Protein AF-A0A6I4Z4L3-F1 (afdb_monomer)

Sequence (126 aa):
MEWFKKFAPALTTLVDYVLGGTLQKYGEVAQTAVRSAVTKTDNGLDELVAIYRKYDASHPLVQMAVTEAQNLLRIAGLKVPEAEDLASHIRAAIHDVASVFVTLDGPSVVDSTSTAQAPQTPHPQV

Mean predicted aligned error: 14.63 Å

Secondary structure (DSSP, 8-state):
--SGGGTHHHHHHHHHHHHHHHHHHHHHHHHHHHHHHHHHSTTHHHHHHHHHHS--TTSHHHHHHHHHHHHHHHHTT-----HHHHHHHHHHHHHHHHHTT-------------------------

Radius of gyration: 25.89 Å; Cα contacts (8 Å, |Δi|>4): 86; chains: 1; bounding box: 49×48×93 Å

pLDDT: mean 73.94, std 18.44, range [39.53, 93.44]

Structure (mmCIF, N/CA/C/O backbone):
data_AF-A0A6I4Z4L3-F1
#
_entry.id   AF-A0A6I4Z4L3-F1
#
loop_
_atom_site.group_PDB
_atom_site.id
_atom_site.type_symbol
_atom_site.label_atom_id
_atom_site.label_alt_id
_atom_site.label_comp_id
_atom_site.label_asym_id
_atom_site.label_entity_id
_atom_site.label_seq_id
_atom_site.pdbx_PDB_ins_code
_atom_site.Cartn_x
_atom_site.Cartn_y
_atom_site.Cartn_z
_atom_site.occupancy
_atom_site.B_iso_or_equiv
_atom_site.auth_seq_id
_atom_site.auth_comp_id
_atom_site.auth_asym_id
_atom_site.auth_atom_id
_atom_site.pdbx_PDB_model_num
ATOM 1 N N . MET A 1 1 ? 36.043 -22.633 -25.969 1.00 48.81 1 MET A N 1
ATOM 2 C CA . MET A 1 1 ? 35.018 -21.623 -25.615 1.00 48.81 1 MET A CA 1
ATOM 3 C C . MET A 1 1 ? 34.746 -21.685 -24.108 1.00 48.81 1 MET A C 1
ATOM 5 O O . MET A 1 1 ? 33.676 -22.089 -23.690 1.00 48.81 1 MET A O 1
ATOM 9 N N . GLU A 1 2 ? 35.729 -21.336 -23.272 1.00 55.34 2 GLU A N 1
ATOM 10 C CA . GLU A 1 2 ? 35.665 -21.524 -21.801 1.00 55.34 2 GLU A CA 1
ATOM 11 C C . GLU A 1 2 ? 35.538 -20.190 -21.030 1.00 55.34 2 GLU A C 1
ATOM 13 O O . GLU A 1 2 ? 35.571 -20.155 -19.805 1.00 55.34 2 GLU A O 1
ATOM 18 N N . TRP A 1 3 ? 35.362 -19.069 -21.739 1.00 51.72 3 TRP A N 1
ATOM 19 C CA . TRP A 1 3 ? 35.315 -17.726 -21.146 1.00 51.72 3 TRP A CA 1
ATOM 20 C C . TRP A 1 3 ? 33.939 -17.349 -20.552 1.00 51.72 3 TRP A C 1
ATOM 22 O O . TRP A 1 3 ? 33.872 -16.550 -19.623 1.00 51.72 3 TRP A O 1
ATOM 32 N N . PHE A 1 4 ? 32.846 -17.984 -20.994 1.00 55.25 4 PHE A N 1
ATOM 33 C CA . PHE A 1 4 ? 31.483 -17.695 -20.511 1.00 55.25 4 PHE A CA 1
ATOM 34 C C . PHE A 1 4 ? 31.159 -18.272 -19.119 1.00 55.25 4 PHE A C 1
ATOM 36 O O . PHE A 1 4 ? 30.316 -17.723 -18.412 1.00 55.25 4 PHE A O 1
ATOM 43 N N . LYS A 1 5 ? 31.848 -19.330 -18.664 1.00 52.16 5 LYS A N 1
ATOM 44 C CA . LYS A 1 5 ? 31.581 -19.955 -17.348 1.00 52.16 5 LYS A CA 1
ATOM 45 C C . LYS A 1 5 ? 31.989 -19.084 -16.152 1.00 52.16 5 LYS A C 1
ATOM 47 O O . LYS A 1 5 ? 31.505 -19.311 -15.050 1.00 52.16 5 LYS A O 1
ATOM 52 N N . LYS A 1 6 ? 32.848 -18.077 -16.352 1.00 53.97 6 LYS A N 1
ATOM 53 C CA . LYS A 1 6 ? 33.301 -17.171 -15.279 1.00 53.97 6 LYS A CA 1
ATOM 54 C C . LYS A 1 6 ? 32.347 -16.003 -14.999 1.00 53.97 6 LYS A C 1
ATOM 56 O O . LYS A 1 6 ? 32.445 -15.410 -13.932 1.00 53.97 6 LYS A O 1
ATOM 61 N N . PHE A 1 7 ? 31.417 -15.695 -15.905 1.00 55.84 7 PHE A N 1
ATOM 62 C CA . PHE A 1 7 ? 30.477 -14.572 -15.750 1.00 55.84 7 PHE A CA 1
ATOM 63 C C . PHE A 1 7 ? 29.092 -14.975 -15.220 1.00 55.84 7 PHE A C 1
ATOM 65 O O . PHE A 1 7 ? 28.341 -14.115 -14.767 1.00 55.84 7 PHE A O 1
ATOM 72 N N . ALA A 1 8 ? 28.766 -16.270 -15.212 1.00 53.25 8 ALA A N 1
ATOM 73 C CA . ALA A 1 8 ? 27.493 -16.778 -14.697 1.00 53.25 8 ALA A CA 1
ATOM 74 C C . ALA A 1 8 ? 27.222 -16.478 -13.199 1.00 53.25 8 ALA A C 1
ATOM 76 O O . ALA A 1 8 ? 26.097 -16.079 -12.881 1.00 53.25 8 ALA A O 1
ATOM 77 N N . PRO A 1 9 ? 28.190 -16.602 -12.260 1.00 53.06 9 PRO A N 1
ATOM 78 C CA . PRO A 1 9 ? 27.887 -16.367 -10.847 1.00 53.06 9 PRO A CA 1
ATOM 79 C C . PRO A 1 9 ? 27.717 -14.876 -10.516 1.00 53.06 9 PRO A C 1
ATOM 81 O O . PRO A 1 9 ? 26.876 -14.534 -9.696 1.00 53.06 9 PRO A O 1
ATOM 84 N N . ALA A 1 10 ? 28.440 -13.978 -11.197 1.00 52.78 10 ALA A N 1
ATOM 85 C CA . ALA A 1 10 ? 28.369 -12.537 -10.938 1.00 52.78 10 ALA A CA 1
ATOM 86 C C . ALA A 1 10 ? 27.053 -11.898 -11.421 1.00 52.78 10 ALA A C 1
ATOM 88 O O . ALA A 1 10 ? 26.524 -11.004 -10.767 1.00 52.78 10 ALA A O 1
ATOM 89 N N . LEU A 1 11 ? 26.492 -12.382 -12.536 1.00 55.81 11 LEU A N 1
ATOM 90 C CA . LEU A 1 11 ? 25.175 -11.952 -13.021 1.00 55.81 11 LEU A CA 1
ATOM 91 C C . LEU A 1 11 ? 24.042 -12.419 -12.097 1.00 55.81 11 LEU A C 1
ATOM 93 O O . LEU A 1 11 ? 23.106 -11.663 -11.863 1.00 55.81 11 LEU A O 1
ATOM 97 N N . THR A 1 12 ? 24.152 -13.621 -11.523 1.00 53.34 12 THR A N 1
ATOM 98 C CA . THR A 1 12 ? 23.128 -14.169 -10.616 1.00 53.34 12 THR A CA 1
ATOM 99 C C . THR A 1 12 ? 23.055 -13.374 -9.308 1.00 53.34 12 THR A C 1
ATOM 101 O O . THR A 1 12 ? 21.966 -13.004 -8.883 1.00 53.34 12 THR A O 1
ATOM 104 N N . THR A 1 13 ? 24.196 -13.016 -8.708 1.00 54.91 13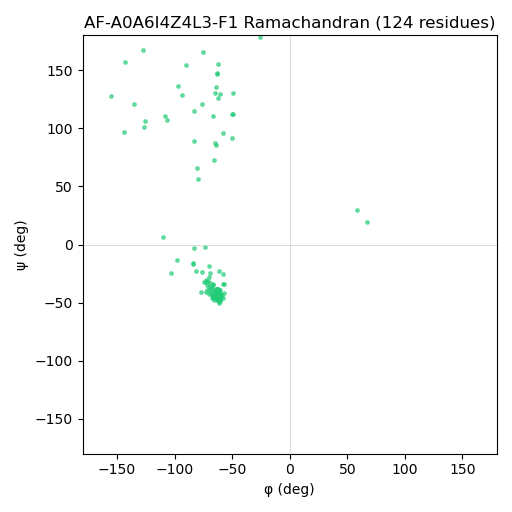 THR A N 1
ATOM 105 C CA . THR A 1 13 ? 24.226 -12.195 -7.481 1.00 54.91 13 THR A CA 1
ATOM 106 C C . THR A 1 13 ? 23.719 -10.769 -7.713 1.00 54.91 13 THR A C 1
ATOM 108 O O . THR A 1 13 ? 23.067 -10.196 -6.843 1.00 54.91 13 THR A O 1
ATOM 111 N N . LEU A 1 14 ? 23.981 -10.188 -8.889 1.00 53.34 14 LEU A N 1
ATOM 112 C CA . LEU A 1 14 ? 23.492 -8.849 -9.223 1.00 53.34 14 LEU A CA 1
ATOM 113 C C . LEU A 1 14 ? 21.975 -8.842 -9.471 1.00 53.34 14 LEU A C 1
ATOM 115 O O . LEU A 1 14 ? 21.289 -7.917 -9.048 1.00 53.34 14 LEU A O 1
ATOM 119 N N . VAL A 1 15 ? 21.452 -9.881 -10.127 1.00 52.31 15 VAL A N 1
ATOM 120 C CA . VAL A 1 15 ? 20.011 -10.062 -10.348 1.00 52.31 15 VAL A CA 1
ATOM 121 C C . VAL A 1 15 ? 19.279 -10.246 -9.019 1.00 52.31 15 VAL A C 1
ATOM 123 O O . VAL A 1 15 ? 18.257 -9.602 -8.820 1.00 52.31 15 VAL A O 1
ATOM 126 N N . ASP A 1 16 ? 19.822 -11.022 -8.081 1.00 49.84 16 ASP A N 1
ATOM 127 C CA . ASP A 1 16 ? 19.214 -11.234 -6.759 1.00 49.84 16 ASP A CA 1
ATOM 128 C C . ASP A 1 16 ? 19.228 -9.959 -5.891 1.00 49.84 16 ASP A C 1
ATOM 130 O O . ASP A 1 16 ? 18.225 -9.603 -5.279 1.00 49.84 16 ASP A O 1
ATOM 134 N N . TYR A 1 17 ? 20.321 -9.186 -5.926 1.00 51.41 17 TYR A N 1
ATOM 135 C CA . TYR A 1 17 ? 20.433 -7.915 -5.197 1.00 51.41 17 TYR A CA 1
ATOM 136 C C . TYR A 1 17 ? 19.515 -6.819 -5.765 1.00 51.41 17 TYR A C 1
ATOM 138 O O . TYR A 1 17 ? 18.869 -6.082 -5.017 1.00 51.41 17 TYR A O 1
ATOM 146 N N . VAL A 1 18 ? 19.421 -6.717 -7.095 1.00 53.84 18 VAL A N 1
ATOM 147 C CA . VAL A 1 18 ? 18.541 -5.744 -7.759 1.00 53.84 18 VAL A CA 1
ATOM 148 C C . VAL A 1 18 ? 17.076 -6.156 -7.619 1.00 53.84 18 VAL A C 1
ATOM 150 O O . VAL A 1 18 ? 16.245 -5.299 -7.325 1.00 53.84 18 VAL A O 1
ATOM 153 N N . LEU A 1 19 ? 16.736 -7.441 -7.756 1.00 52.44 19 LEU A N 1
ATOM 154 C CA . LEU A 1 19 ? 15.369 -7.921 -7.532 1.00 52.44 19 LEU A CA 1
ATOM 155 C C . LEU A 1 19 ? 14.965 -7.763 -6.064 1.00 52.44 19 LEU A C 1
ATOM 157 O O . LEU A 1 19 ? 13.923 -7.171 -5.799 1.00 52.44 19 LEU A O 1
ATOM 161 N N . GLY A 1 20 ? 15.802 -8.183 -5.113 1.00 54.81 20 GLY A N 1
ATOM 162 C CA . GLY A 1 20 ? 15.536 -8.042 -3.680 1.00 54.81 20 GLY A CA 1
ATOM 163 C C . GLY A 1 20 ? 15.326 -6.586 -3.256 1.00 54.81 20 GLY A C 1
ATOM 164 O O . GLY A 1 20 ? 14.339 -6.273 -2.589 1.00 54.81 20 GLY A O 1
ATOM 165 N N . GLY A 1 21 ? 16.185 -5.670 -3.716 1.00 60.62 21 GLY A N 1
ATOM 166 C CA . GLY A 1 21 ? 16.037 -4.239 -3.438 1.00 60.62 21 GLY A CA 1
ATOM 167 C C . GLY A 1 21 ? 14.808 -3.612 -4.102 1.00 60.62 21 GLY A C 1
ATOM 168 O O . GLY A 1 21 ? 14.174 -2.729 -3.529 1.00 60.62 21 GLY A O 1
ATOM 169 N N . THR A 1 22 ? 14.427 -4.078 -5.292 1.00 61.91 22 THR A N 1
ATOM 170 C CA . THR A 1 22 ? 13.263 -3.536 -6.006 1.00 61.91 22 THR A CA 1
ATOM 171 C C . THR A 1 22 ? 11.949 -4.050 -5.406 1.00 61.91 22 THR A C 1
ATOM 173 O O . THR A 1 22 ? 11.030 -3.257 -5.216 1.00 61.91 22 THR A O 1
ATOM 176 N N . LEU A 1 23 ? 11.864 -5.334 -5.030 1.00 64.94 23 LEU A N 1
ATOM 177 C CA . LEU A 1 23 ? 10.695 -5.893 -4.338 1.00 64.94 23 LEU A CA 1
ATOM 178 C C . LEU A 1 23 ? 10.436 -5.195 -2.997 1.00 64.94 23 LEU A C 1
ATOM 180 O O . LEU A 1 23 ? 9.291 -4.850 -2.705 1.00 64.94 23 LEU A O 1
ATOM 184 N N . GLN A 1 24 ? 11.484 -4.926 -2.209 1.00 73.81 24 GLN A N 1
ATOM 185 C CA . GLN A 1 24 ? 11.326 -4.173 -0.962 1.00 73.81 24 GLN A CA 1
ATOM 186 C C . GLN A 1 24 ? 10.795 -2.758 -1.207 1.00 73.81 24 GLN A C 1
ATOM 188 O O . GLN A 1 24 ? 9.879 -2.325 -0.510 1.00 73.81 24 GLN A O 1
ATOM 193 N N . LYS A 1 25 ? 11.268 -2.075 -2.257 1.00 79.75 25 LYS A N 1
ATOM 194 C CA . LYS A 1 25 ? 10.747 -0.752 -2.622 1.00 79.75 25 LYS A CA 1
ATOM 195 C C . LYS A 1 25 ? 9.279 -0.771 -3.035 1.00 79.75 25 LYS A C 1
ATOM 197 O O . LYS A 1 25 ? 8.554 0.146 -2.667 1.00 79.75 25 LYS A O 1
ATOM 202 N N . TYR A 1 26 ? 8.811 -1.795 -3.752 1.00 79.56 26 TYR A N 1
ATOM 203 C CA . TYR A 1 26 ? 7.378 -1.925 -4.051 1.00 79.56 26 TYR A CA 1
ATOM 204 C C . TYR A 1 26 ? 6.544 -2.097 -2.776 1.00 79.56 26 TYR A C 1
ATOM 206 O O . TYR A 1 26 ? 5.484 -1.483 -2.661 1.00 79.56 26 TYR A O 1
ATOM 214 N N . GLY A 1 27 ? 7.037 -2.874 -1.807 1.00 82.62 27 GLY A N 1
ATOM 215 C CA . GLY A 1 27 ? 6.407 -3.022 -0.494 1.00 82.62 27 GLY A CA 1
ATOM 216 C C . GLY A 1 27 ? 6.329 -1.701 0.278 1.00 82.62 27 GLY A C 1
ATOM 217 O O . GLY A 1 27 ? 5.248 -1.308 0.715 1.00 82.62 27 GLY A O 1
ATOM 218 N N . GLU A 1 28 ? 7.442 -0.971 0.386 1.00 87.00 28 GLU A N 1
ATOM 219 C CA . GLU A 1 28 ? 7.490 0.337 1.058 1.00 87.00 28 GLU A CA 1
ATOM 220 C C . GLU A 1 28 ? 6.583 1.371 0.384 1.00 87.00 28 GLU A C 1
ATOM 222 O O . GLU A 1 28 ? 5.871 2.123 1.057 1.00 87.00 28 GLU A O 1
ATOM 227 N N . VAL A 1 29 ? 6.570 1.396 -0.952 1.00 88.31 29 VAL A N 1
ATOM 228 C CA . VAL A 1 29 ? 5.692 2.280 -1.722 1.00 88.31 29 VAL A CA 1
ATOM 229 C C . VAL A 1 29 ? 4.228 1.929 -1.482 1.00 88.31 29 VAL A C 1
ATOM 231 O O . VAL A 1 29 ? 3.431 2.831 -1.232 1.00 88.31 29 VAL A O 1
ATOM 234 N N . ALA A 1 30 ? 3.868 0.645 -1.488 1.00 88.12 30 ALA A N 1
ATOM 235 C CA . ALA A 1 30 ? 2.506 0.203 -1.209 1.00 88.12 30 ALA A CA 1
ATOM 236 C C . ALA A 1 30 ? 2.059 0.588 0.212 1.00 88.12 30 ALA A C 1
ATOM 238 O O . ALA A 1 30 ? 0.971 1.133 0.385 1.00 88.12 30 ALA A O 1
ATOM 239 N N . GLN A 1 31 ? 2.904 0.386 1.227 1.00 90.25 31 GLN A N 1
ATOM 240 C CA . GLN A 1 31 ? 2.604 0.802 2.603 1.00 90.25 31 GLN A CA 1
ATOM 241 C C . GLN A 1 31 ? 2.454 2.315 2.739 1.00 90.25 31 GLN A C 1
ATOM 243 O O . GLN A 1 31 ? 1.517 2.793 3.382 1.00 90.25 31 GLN A O 1
ATOM 248 N N . THR A 1 32 ? 3.349 3.074 2.109 1.00 92.44 32 THR A N 1
ATOM 249 C CA . THR A 1 32 ? 3.287 4.539 2.095 1.00 92.44 32 THR A CA 1
ATOM 250 C C . THR A 1 32 ? 2.003 5.018 1.426 1.00 92.44 32 THR A C 1
ATOM 252 O O . THR A 1 32 ? 1.321 5.896 1.954 1.00 92.44 32 THR A O 1
ATOM 255 N N . ALA A 1 33 ? 1.630 4.403 0.307 1.00 92.31 33 ALA A N 1
ATOM 256 C CA . ALA A 1 33 ? 0.411 4.719 -0.418 1.00 92.31 33 ALA A CA 1
ATOM 257 C C . ALA A 1 33 ? -0.852 4.401 0.392 1.00 92.31 33 ALA A C 1
ATOM 259 O O . ALA A 1 33 ? -1.755 5.229 0.442 1.00 92.31 33 ALA A O 1
ATOM 260 N N . VAL A 1 34 ? -0.903 3.257 1.084 1.00 92.62 34 VAL A N 1
ATOM 261 C CA . VAL A 1 34 ? -2.021 2.906 1.976 1.00 92.62 34 VAL A CA 1
ATOM 262 C C . VAL A 1 34 ? -2.139 3.908 3.122 1.00 92.62 34 VAL A C 1
ATOM 264 O O . VAL A 1 34 ? -3.224 4.430 3.358 1.00 92.62 34 VAL A O 1
ATOM 267 N N . ARG A 1 35 ? -1.036 4.254 3.801 1.00 91.94 35 ARG A N 1
ATOM 268 C CA . ARG A 1 35 ? -1.052 5.271 4.872 1.00 91.94 35 ARG A CA 1
ATOM 269 C C . ARG A 1 35 ? -1.491 6.642 4.353 1.00 91.94 35 ARG A C 1
ATOM 271 O O . ARG A 1 35 ? -2.261 7.334 5.019 1.00 91.94 35 ARG A O 1
ATOM 278 N N . SER A 1 36 ? -1.033 7.024 3.160 1.00 93.44 36 SER A N 1
ATOM 279 C CA . SER A 1 36 ? -1.451 8.265 2.502 1.00 93.44 36 SER A CA 1
ATOM 280 C C . SER A 1 36 ? -2.947 8.257 2.184 1.00 93.44 36 SER A C 1
ATOM 282 O O . SER A 1 36 ? -3.646 9.200 2.548 1.00 93.44 36 SER A O 1
ATOM 284 N N . ALA A 1 37 ? -3.456 7.173 1.593 1.00 91.88 37 ALA A N 1
ATOM 285 C CA . ALA A 1 37 ? -4.869 7.010 1.265 1.00 91.88 37 ALA A CA 1
ATOM 286 C C . ALA A 1 37 ? -5.758 7.057 2.515 1.00 91.88 37 ALA A C 1
ATOM 288 O O . ALA A 1 37 ? -6.763 7.761 2.522 1.00 91.88 37 ALA A O 1
ATOM 289 N N . VAL A 1 38 ? -5.352 6.389 3.598 1.00 91.62 38 VAL A N 1
ATOM 290 C CA . VAL A 1 38 ? -6.024 6.445 4.908 1.00 91.62 38 VAL A CA 1
ATOM 291 C C . VAL A 1 38 ? -6.072 7.874 5.447 1.00 91.62 38 VAL A C 1
ATOM 293 O O . VAL A 1 38 ? -7.108 8.313 5.922 1.00 91.62 38 VAL A O 1
ATOM 296 N N . THR A 1 39 ? -4.976 8.625 5.339 1.00 92.31 39 THR A N 1
ATOM 297 C CA . THR A 1 39 ? -4.910 10.011 5.837 1.00 92.31 39 THR A CA 1
ATOM 298 C C . THR A 1 39 ? -5.752 10.975 4.994 1.00 92.31 39 THR A C 1
ATOM 300 O O . THR A 1 39 ? -6.262 11.964 5.512 1.00 92.31 39 THR A O 1
ATOM 303 N N . LYS A 1 40 ? -5.885 10.709 3.689 1.00 90.75 40 LYS A N 1
ATOM 304 C CA . LYS A 1 40 ? -6.677 11.522 2.752 1.00 90.75 40 LYS A CA 1
ATOM 305 C C . LYS A 1 40 ? -8.167 11.176 2.738 1.00 90.75 40 LYS A C 1
ATOM 307 O O . LYS A 1 40 ? -8.947 11.950 2.193 1.00 90.75 40 LYS A O 1
ATOM 312 N N . THR A 1 41 ? -8.544 10.022 3.276 1.00 89.56 41 THR A N 1
ATOM 313 C CA . THR A 1 41 ? -9.931 9.552 3.308 1.00 89.56 41 THR A CA 1
ATOM 314 C C . THR A 1 41 ? -10.575 9.956 4.629 1.00 89.56 41 THR A C 1
ATOM 316 O O . THR A 1 41 ? -10.045 9.657 5.699 1.00 89.56 41 THR A O 1
ATOM 319 N N . ASP A 1 42 ? -11.740 10.600 4.567 1.00 87.88 42 ASP A N 1
ATOM 320 C CA . ASP A 1 42 ? -12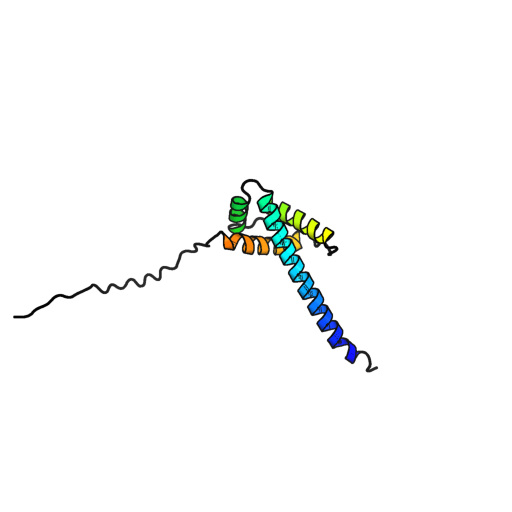.564 10.836 5.752 1.00 87.88 42 ASP A CA 1
ATOM 321 C C . ASP A 1 42 ? -12.965 9.493 6.381 1.00 87.88 42 ASP A C 1
ATOM 323 O O . ASP A 1 42 ? -13.432 8.593 5.687 1.00 87.88 42 ASP A O 1
ATOM 327 N N . ASN A 1 43 ? -12.755 9.340 7.692 1.00 88.88 43 ASN A N 1
ATOM 328 C CA . ASN A 1 43 ? -12.863 8.055 8.405 1.00 88.88 43 ASN A CA 1
ATOM 329 C C . ASN A 1 43 ? -11.926 6.956 7.864 1.00 88.88 43 ASN A C 1
ATOM 331 O O . ASN A 1 43 ? -12.219 5.767 7.964 1.00 88.88 43 ASN A O 1
ATOM 335 N N . GLY A 1 44 ? -10.765 7.324 7.312 1.00 87.06 44 GLY A N 1
ATOM 336 C CA . GLY A 1 44 ? -9.874 6.373 6.646 1.00 87.06 44 GLY A CA 1
ATOM 337 C C . GLY A 1 44 ? -9.389 5.203 7.509 1.00 87.06 44 GLY A C 1
ATOM 338 O O . GLY A 1 44 ? -9.082 4.148 6.961 1.00 87.06 44 GLY A O 1
ATOM 339 N N . LEU A 1 45 ? -9.333 5.343 8.841 1.00 88.75 45 LEU A N 1
ATOM 340 C CA . LEU A 1 45 ? -9.037 4.218 9.740 1.00 88.75 45 LEU A CA 1
ATOM 341 C C . LEU A 1 45 ? -10.191 3.211 9.797 1.00 88.75 45 LEU A C 1
ATOM 343 O O . LEU A 1 45 ? -9.938 2.011 9.726 1.00 88.75 45 LEU A O 1
ATOM 347 N N . ASP A 1 46 ? -11.439 3.672 9.876 1.00 89.44 46 ASP A N 1
ATOM 348 C CA . ASP A 1 46 ? -12.612 2.791 9.856 1.00 89.44 46 ASP A CA 1
ATOM 349 C C . ASP A 1 46 ? -12.727 2.071 8.509 1.00 89.44 46 ASP A C 1
ATOM 351 O O . ASP A 1 46 ? -12.928 0.857 8.464 1.00 89.44 46 ASP A O 1
ATOM 355 N N . GLU A 1 47 ? -12.497 2.796 7.412 1.00 90.62 47 GLU A N 1
ATOM 356 C CA . GLU A 1 47 ? -12.453 2.237 6.058 1.00 90.62 47 GLU A CA 1
ATOM 357 C C . GLU A 1 47 ? -11.327 1.201 5.911 1.00 90.62 47 GLU A C 1
ATOM 359 O O . GLU A 1 47 ? -11.524 0.121 5.351 1.00 90.62 47 GLU A O 1
ATOM 364 N N . LEU A 1 48 ? -10.145 1.474 6.475 1.00 90.50 48 LEU A N 1
ATOM 365 C CA . LEU A 1 48 ? -9.036 0.521 6.492 1.00 90.50 48 LEU A CA 1
ATOM 366 C C . LEU A 1 48 ? -9.411 -0.766 7.238 1.00 90.50 48 LEU A C 1
ATOM 368 O O . LEU A 1 48 ? -9.138 -1.861 6.744 1.00 90.50 48 LEU A O 1
ATOM 372 N N . VAL A 1 49 ? -10.053 -0.651 8.403 1.00 88.56 49 VAL A N 1
ATOM 373 C CA . VAL A 1 49 ? -10.520 -1.803 9.189 1.00 88.56 49 VAL A CA 1
ATOM 374 C C . VAL A 1 49 ? -11.612 -2.576 8.442 1.00 88.56 49 VAL A C 1
ATOM 376 O O . VAL A 1 49 ? -11.613 -3.811 8.461 1.00 88.56 49 VAL A O 1
ATOM 379 N N . ALA A 1 50 ? -12.521 -1.885 7.752 1.00 89.69 50 ALA A N 1
ATOM 380 C CA . ALA A 1 50 ? -13.565 -2.512 6.946 1.00 89.69 50 ALA A CA 1
ATOM 381 C C . ALA A 1 50 ? -12.966 -3.371 5.820 1.00 89.69 50 ALA A C 1
ATOM 383 O O . ALA A 1 50 ? -13.304 -4.551 5.686 1.00 89.69 50 ALA A O 1
ATOM 384 N N . ILE A 1 51 ? -12.007 -2.817 5.074 1.00 90.56 51 ILE A N 1
ATOM 385 C CA . ILE A 1 51 ? -11.319 -3.514 3.976 1.00 90.56 51 ILE A CA 1
ATOM 386 C C . ILE A 1 51 ? -10.411 -4.626 4.503 1.00 90.56 51 ILE A C 1
ATOM 388 O O . ILE A 1 51 ? -10.263 -5.661 3.856 1.00 90.56 51 ILE A O 1
ATOM 392 N N . TYR A 1 52 ? -9.814 -4.452 5.683 1.00 88.12 52 TYR A N 1
ATOM 393 C CA . TYR A 1 52 ? -9.028 -5.497 6.334 1.00 88.12 52 TYR A CA 1
ATOM 394 C C . TYR A 1 52 ? -9.869 -6.746 6.625 1.00 88.12 52 TYR A C 1
ATOM 396 O O . TYR A 1 52 ? -9.435 -7.865 6.357 1.00 88.12 52 TYR A O 1
ATOM 404 N N . A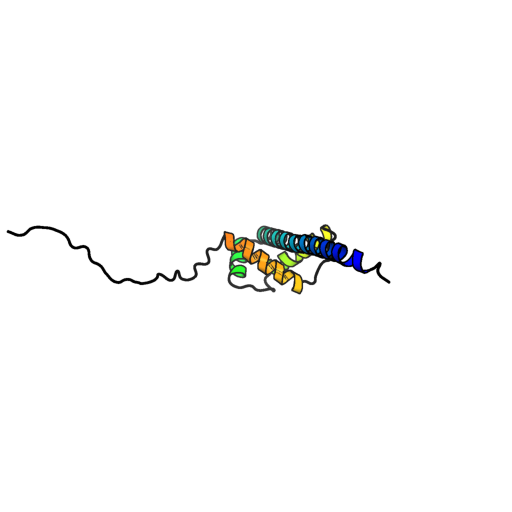RG A 1 53 ? -11.101 -6.563 7.118 1.00 87.25 53 ARG A N 1
ATOM 405 C CA . ARG A 1 53 ? -12.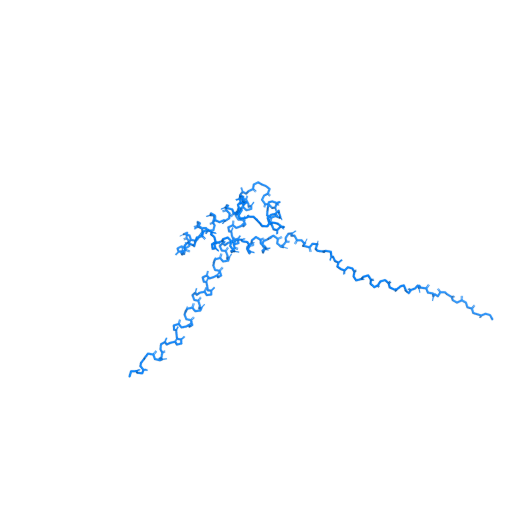036 -7.670 7.383 1.00 87.25 53 ARG A CA 1
ATOM 406 C C . ARG A 1 53 ? -12.563 -8.308 6.104 1.00 87.25 53 ARG A C 1
ATOM 408 O O . ARG A 1 53 ? -12.782 -9.517 6.064 1.00 87.25 53 ARG A O 1
ATOM 415 N N . LYS A 1 54 ? -12.801 -7.500 5.072 1.00 89.38 54 LYS A N 1
ATOM 416 C CA . LYS A 1 54 ? -13.299 -7.963 3.780 1.00 89.38 54 LYS A CA 1
ATOM 417 C C . LYS A 1 54 ? -12.667 -7.152 2.663 1.00 89.38 54 LYS A C 1
ATOM 419 O O . LYS A 1 54 ? -13.147 -6.079 2.307 1.00 89.38 54 LYS A O 1
ATOM 424 N N . TYR A 1 55 ? -11.608 -7.707 2.087 1.00 87.62 55 TYR A N 1
ATOM 425 C CA . TYR A 1 55 ? -10.910 -7.042 1.000 1.00 87.62 55 TYR A CA 1
ATOM 426 C C . TYR A 1 55 ? -11.806 -6.914 -0.236 1.00 87.62 55 TYR A C 1
ATOM 428 O O . TYR A 1 55 ? -12.352 -7.908 -0.719 1.00 87.62 55 TYR A O 1
ATOM 436 N N . ASP A 1 56 ? -11.868 -5.706 -0.787 1.00 88.69 56 ASP A N 1
ATOM 437 C CA . ASP A 1 56 ? -12.534 -5.396 -2.047 1.00 88.69 56 ASP A CA 1
ATOM 438 C C . ASP A 1 56 ? -11.624 -4.486 -2.887 1.00 88.69 56 ASP A C 1
ATOM 440 O O . ASP A 1 56 ? -11.236 -3.401 -2.455 1.00 88.69 56 ASP A O 1
ATOM 444 N N . ALA A 1 57 ? -11.256 -4.940 -4.088 1.00 87.56 57 ALA A N 1
ATOM 445 C CA . ALA A 1 57 ? -10.387 -4.186 -4.994 1.00 87.56 57 ALA A CA 1
ATOM 446 C C . ALA A 1 57 ? -11.072 -2.933 -5.567 1.00 87.56 57 ALA A C 1
ATOM 448 O O . ALA A 1 57 ? -10.401 -1.975 -5.951 1.00 87.56 57 ALA A O 1
ATOM 449 N N . SER A 1 58 ? -12.404 -2.929 -5.627 1.00 88.88 58 SER A N 1
ATOM 450 C CA . SER A 1 58 ? -13.207 -1.803 -6.097 1.00 88.88 58 SER A CA 1
ATOM 451 C C . SER A 1 58 ? -13.453 -0.760 -5.008 1.00 88.88 58 SER A C 1
ATOM 453 O O . SER A 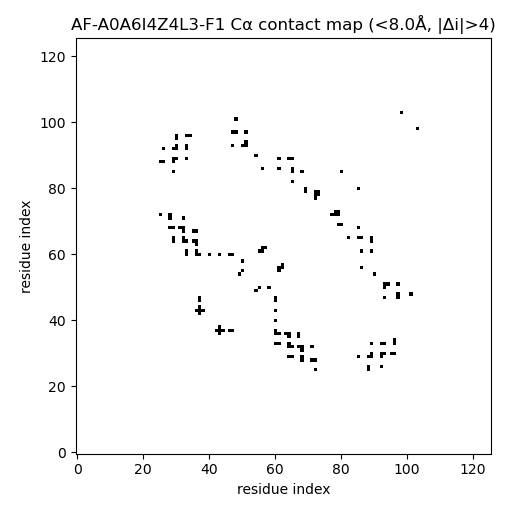1 58 ? -14.041 0.283 -5.289 1.00 88.88 58 SER A O 1
ATOM 455 N N . HIS A 1 59 ? -12.987 -1.004 -3.781 1.00 91.00 59 HIS A N 1
ATOM 456 C CA . HIS A 1 59 ? -13.153 -0.075 -2.677 1.00 91.00 59 HIS A CA 1
ATOM 457 C C . HIS A 1 59 ? -12.412 1.253 -2.935 1.00 91.00 59 HIS A C 1
ATOM 459 O O . HIS A 1 59 ? -11.242 1.223 -3.331 1.00 91.00 59 HIS A O 1
ATOM 465 N N . PRO A 1 60 ? -13.019 2.425 -2.660 1.00 91.50 60 PRO A N 1
ATOM 466 C CA . PRO A 1 60 ? -12.412 3.728 -2.953 1.00 91.50 60 PRO A CA 1
ATOM 467 C C . PRO A 1 60 ? -11.039 3.926 -2.296 1.00 91.50 60 PRO A C 1
ATOM 469 O O . PRO A 1 60 ? -10.109 4.384 -2.955 1.00 91.50 60 PRO A O 1
ATOM 472 N N . LEU A 1 61 ? -10.867 3.504 -1.038 1.00 91.75 61 LEU A N 1
ATOM 473 C CA . LEU A 1 61 ? -9.562 3.545 -0.361 1.00 91.75 61 LEU A CA 1
ATOM 474 C C . LEU A 1 61 ? -8.506 2.676 -1.068 1.00 91.75 61 LEU A C 1
ATOM 476 O O . LEU A 1 61 ? -7.360 3.102 -1.203 1.00 91.75 61 LEU A O 1
ATOM 480 N N . VAL A 1 62 ? -8.878 1.491 -1.572 1.00 91.75 62 VAL A N 1
ATOM 481 C CA . VAL A 1 62 ? -7.957 0.620 -2.323 1.00 91.75 62 VAL A CA 1
ATOM 482 C C . VAL A 1 62 ? -7.573 1.267 -3.649 1.00 91.75 62 VAL A C 1
ATOM 484 O O . VAL A 1 62 ? -6.388 1.324 -3.971 1.00 91.75 62 VAL A O 1
ATOM 487 N N . GLN A 1 63 ? -8.535 1.817 -4.393 1.00 92.44 63 GLN A N 1
ATOM 488 C CA . GLN A 1 63 ? -8.250 2.510 -5.652 1.00 92.44 63 GLN A CA 1
ATOM 489 C C . GLN A 1 63 ? -7.380 3.756 -5.4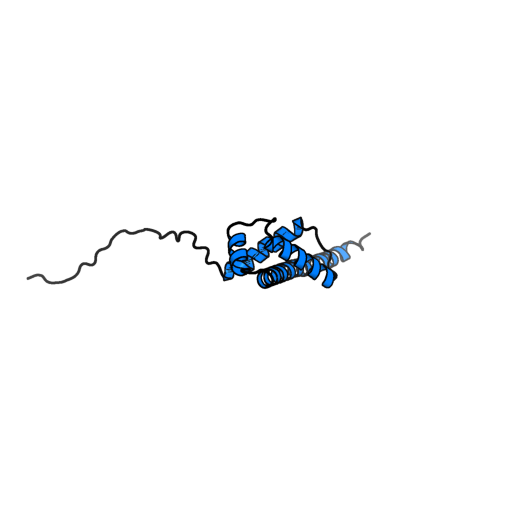53 1.00 92.44 63 GLN A C 1
ATOM 491 O O . GLN A 1 63 ? -6.470 4.017 -6.246 1.00 92.44 63 GLN A O 1
ATOM 496 N N . MET A 1 64 ? -7.612 4.502 -4.371 1.00 93.00 64 MET A N 1
ATOM 497 C CA . MET A 1 64 ? -6.769 5.632 -3.995 1.00 93.00 64 MET A CA 1
ATOM 498 C C . MET A 1 64 ? -5.349 5.167 -3.670 1.00 93.00 64 MET A C 1
ATOM 500 O O . MET A 1 64 ? -4.394 5.725 -4.202 1.00 93.00 64 MET A O 1
ATOM 504 N N . ALA A 1 65 ? -5.194 4.107 -2.874 1.00 92.69 65 ALA A N 1
ATOM 505 C CA . ALA A 1 65 ? -3.885 3.551 -2.547 1.00 92.69 65 ALA A CA 1
ATOM 506 C C . ALA A 1 65 ? -3.145 3.026 -3.794 1.00 92.69 65 ALA A C 1
ATOM 508 O O . ALA A 1 65 ? -1.945 3.244 -3.932 1.00 92.69 65 ALA A O 1
ATOM 509 N N . VAL A 1 66 ? -3.845 2.401 -4.748 1.00 92.00 66 VAL A N 1
ATOM 510 C CA . VAL A 1 66 ? -3.267 2.006 -6.047 1.00 92.00 66 VAL A CA 1
ATOM 511 C C . VAL A 1 66 ? -2.787 3.236 -6.823 1.00 92.00 66 VAL A C 1
ATOM 513 O O . VAL A 1 66 ? -1.654 3.253 -7.302 1.00 92.00 66 VAL A O 1
ATOM 516 N N . THR A 1 67 ? -3.608 4.283 -6.906 1.00 92.50 67 THR A N 1
ATOM 517 C CA . THR A 1 67 ? -3.266 5.529 -7.613 1.00 92.50 67 THR A CA 1
ATOM 518 C C . THR A 1 67 ? -2.044 6.215 -6.994 1.00 92.50 67 THR A C 1
ATOM 520 O O . THR A 1 67 ? -1.117 6.610 -7.705 1.00 92.50 67 THR A O 1
ATOM 523 N N . GLU A 1 68 ? -2.002 6.313 -5.665 1.00 91.81 68 GLU A N 1
ATOM 524 C CA . GLU A 1 68 ? -0.871 6.875 -4.921 1.00 91.81 68 GLU A CA 1
ATOM 525 C C . GLU A 1 68 ? 0.399 6.042 -5.118 1.00 91.81 68 GLU A C 1
ATOM 527 O O . GLU A 1 68 ? 1.466 6.591 -5.393 1.00 91.81 68 GLU A O 1
ATOM 532 N N . ALA A 1 69 ? 0.295 4.712 -5.065 1.00 90.88 69 ALA A N 1
ATOM 533 C CA . ALA A 1 69 ? 1.433 3.831 -5.294 1.00 90.88 69 ALA A CA 1
ATOM 534 C C . ALA A 1 69 ? 1.983 3.977 -6.720 1.00 90.88 69 ALA A C 1
ATOM 536 O O . ALA A 1 69 ? 3.192 4.116 -6.897 1.00 90.88 69 ALA A O 1
ATOM 537 N N . GLN A 1 70 ? 1.125 4.040 -7.742 1.00 91.94 70 GLN A N 1
ATOM 538 C CA . GLN A 1 70 ? 1.560 4.300 -9.119 1.00 91.94 70 GLN A CA 1
ATOM 539 C C . GLN A 1 70 ? 2.265 5.656 -9.257 1.00 91.94 70 GLN A C 1
ATOM 541 O O . GLN A 1 70 ? 3.261 5.769 -9.978 1.00 91.94 70 GLN A O 1
ATOM 546 N N . ASN A 1 71 ? 1.779 6.686 -8.560 1.00 91.31 71 ASN A N 1
ATOM 547 C CA . ASN A 1 71 ? 2.410 8.000 -8.560 1.00 91.31 71 ASN A CA 1
ATOM 548 C C . ASN A 1 71 ? 3.794 7.971 -7.892 1.00 91.31 71 ASN A C 1
ATOM 550 O O . ASN A 1 71 ? 4.763 8.471 -8.460 1.00 91.31 71 ASN A O 1
ATOM 554 N N . LEU A 1 72 ? 3.912 7.322 -6.733 1.00 89.38 72 LEU A N 1
ATOM 555 C CA . LEU A 1 72 ? 5.179 7.156 -6.018 1.00 89.38 72 LEU A CA 1
ATOM 556 C C . LEU A 1 72 ? 6.203 6.363 -6.836 1.00 89.38 72 LEU A C 1
ATOM 558 O O . LEU A 1 72 ? 7.364 6.761 -6.908 1.00 89.38 72 LEU A O 1
ATOM 562 N N . LEU A 1 73 ? 5.781 5.290 -7.511 1.00 88.12 73 LEU A N 1
ATOM 563 C CA . LEU A 1 73 ? 6.650 4.519 -8.404 1.00 88.12 73 LEU A CA 1
ATOM 564 C C . LEU A 1 73 ? 7.160 5.367 -9.570 1.00 88.12 73 LEU A C 1
ATOM 566 O O . LEU A 1 73 ? 8.349 5.323 -9.888 1.00 88.12 73 LEU A O 1
ATOM 570 N N . ARG A 1 74 ? 6.285 6.192 -10.159 1.00 88.75 74 ARG A N 1
ATOM 571 C CA . ARG A 1 74 ? 6.659 7.125 -11.227 1.00 88.75 74 ARG A CA 1
ATOM 572 C C . ARG A 1 74 ? 7.678 8.158 -10.742 1.00 88.75 74 ARG A C 1
ATOM 574 O O . ARG A 1 74 ? 8.671 8.388 -11.425 1.00 88.75 74 ARG A O 1
ATOM 581 N N . ILE A 1 75 ? 7.461 8.744 -9.563 1.00 85.19 75 ILE A N 1
ATOM 582 C CA . ILE A 1 75 ? 8.386 9.707 -8.942 1.00 85.19 75 ILE A CA 1
ATOM 583 C C . ILE A 1 75 ? 9.736 9.046 -8.630 1.00 85.19 75 ILE A C 1
ATOM 585 O O . ILE A 1 75 ? 10.783 9.654 -8.833 1.00 85.19 75 ILE A O 1
ATOM 589 N N . ALA A 1 76 ? 9.724 7.788 -8.191 1.00 79.75 76 ALA A N 1
ATOM 590 C CA . ALA A 1 76 ? 10.925 7.012 -7.901 1.00 79.75 76 ALA A CA 1
ATOM 591 C C . ALA A 1 76 ? 11.690 6.547 -9.158 1.00 79.75 76 ALA A C 1
ATOM 593 O O . ALA A 1 76 ? 12.733 5.906 -9.025 1.00 79.75 76 ALA A O 1
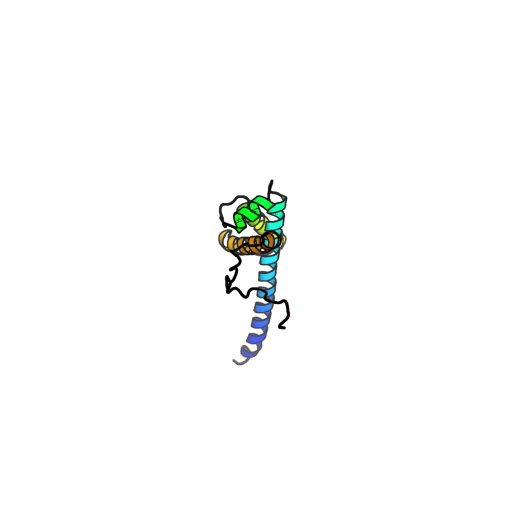ATOM 594 N N . GLY A 1 77 ? 11.188 6.833 -10.367 1.00 82.50 77 GLY A N 1
ATOM 595 C CA . GLY A 1 77 ? 11.780 6.368 -11.625 1.00 82.50 77 GLY A CA 1
ATOM 596 C C . GLY A 1 77 ? 11.682 4.852 -11.823 1.00 82.50 77 GLY A C 1
ATOM 597 O O . GLY A 1 77 ? 12.447 4.279 -12.599 1.00 82.50 77 GLY A O 1
ATOM 598 N N . LEU A 1 78 ? 10.770 4.192 -11.105 1.00 81.56 78 LEU A N 1
ATOM 599 C CA . LEU A 1 78 ? 10.540 2.754 -11.187 1.00 81.56 78 LEU A CA 1
ATOM 600 C C . LEU A 1 78 ? 9.485 2.440 -12.250 1.00 81.56 78 LEU A C 1
ATOM 602 O O . LEU A 1 78 ? 8.619 3.258 -12.570 1.00 81.56 78 LEU A O 1
ATOM 606 N N . LYS A 1 79 ? 9.546 1.223 -12.799 1.00 82.62 79 LYS A N 1
ATOM 607 C CA . LYS A 1 79 ? 8.509 0.732 -13.709 1.00 82.62 79 LYS A CA 1
ATOM 608 C C . LYS A 1 79 ? 7.183 0.671 -12.949 1.00 82.62 79 LYS A C 1
ATOM 610 O O . LYS A 1 79 ? 7.106 0.047 -11.898 1.00 82.62 79 LYS A O 1
ATOM 615 N N . VAL A 1 80 ? 6.150 1.310 -13.486 1.00 84.50 80 VAL A N 1
ATOM 616 C CA . VAL A 1 80 ? 4.802 1.256 -12.913 1.00 84.50 80 VAL A CA 1
ATOM 617 C C . VAL A 1 80 ? 4.134 -0.032 -13.410 1.00 84.50 80 VAL A C 1
ATOM 619 O O . VAL A 1 80 ? 3.972 -0.171 -14.624 1.00 84.50 80 VAL A O 1
ATOM 622 N N . PRO A 1 81 ? 3.818 -0.996 -12.529 1.00 79.75 81 PRO A N 1
ATOM 623 C CA . PRO A 1 81 ? 3.088 -2.198 -12.902 1.00 79.75 81 PRO A CA 1
ATOM 624 C C . PRO A 1 81 ? 1.598 -1.888 -13.102 1.00 79.75 81 PRO A C 1
ATOM 626 O O . PRO A 1 81 ? 1.106 -0.830 -12.689 1.00 79.75 81 PRO A O 1
ATOM 629 N N . GLU A 1 82 ? 0.882 -2.825 -13.720 1.00 84.06 82 GLU A N 1
ATOM 630 C CA . GLU A 1 82 ? -0.566 -2.722 -13.889 1.00 84.06 82 GLU A CA 1
ATOM 631 C C . GLU A 1 82 ? -1.276 -2.701 -12.527 1.00 84.06 82 GLU A C 1
ATOM 633 O O . GLU A 1 82 ? -0.764 -3.189 -11.513 1.00 84.06 82 GLU A O 1
ATOM 638 N N . ALA A 1 83 ? -2.477 -2.120 -12.491 1.00 80.50 83 ALA A N 1
ATOM 639 C CA . ALA A 1 83 ? -3.245 -1.975 -11.254 1.00 80.50 83 ALA A CA 1
ATOM 640 C C . ALA A 1 83 ? -3.510 -3.326 -10.561 1.00 80.50 83 ALA A C 1
ATOM 642 O O . ALA A 1 83 ? -3.497 -3.402 -9.333 1.00 80.50 83 ALA A O 1
ATOM 643 N N . GLU A 1 84 ? -3.698 -4.390 -11.343 1.00 80.81 84 GLU A N 1
ATOM 644 C CA . GLU A 1 84 ? -3.941 -5.755 -10.864 1.00 80.81 84 GLU A CA 1
ATOM 645 C C . GLU A 1 84 ? -2.731 -6.329 -10.109 1.00 80.81 84 GLU A C 1
ATOM 647 O O . GLU A 1 84 ? -2.881 -6.875 -9.014 1.00 80.81 84 GLU A O 1
ATOM 652 N N . ASP A 1 85 ? -1.520 -6.121 -10.630 1.00 81.44 85 ASP A N 1
ATOM 653 C CA . ASP A 1 85 ? -0.276 -6.559 -9.985 1.00 81.44 85 ASP A CA 1
ATOM 654 C C . ASP A 1 85 ? -0.014 -5.779 -8.689 1.00 81.44 85 ASP A C 1
ATOM 656 O O . ASP A 1 85 ? 0.437 -6.327 -7.674 1.00 81.44 85 ASP A O 1
ATOM 660 N N . LEU A 1 86 ? -0.342 -4.484 -8.697 1.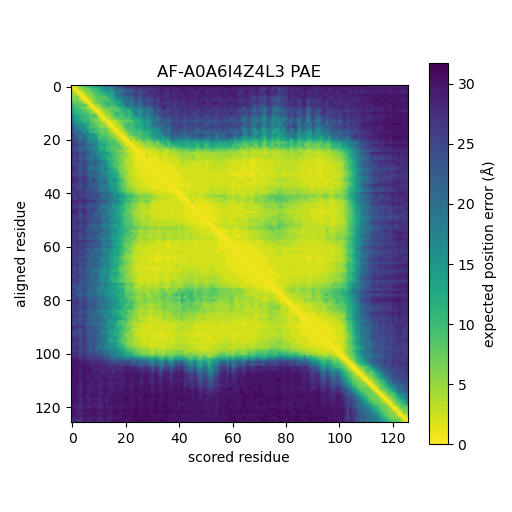00 84.25 86 LEU A N 1
ATOM 661 C CA . LEU A 1 86 ? -0.176 -3.609 -7.541 1.00 84.25 86 LEU A CA 1
ATOM 662 C C . LEU A 1 86 ? -1.207 -3.907 -6.446 1.00 84.25 86 LEU A C 1
ATOM 664 O O . LEU A 1 86 ? -0.890 -3.790 -5.263 1.00 84.25 86 LEU A O 1
ATOM 668 N N . ALA A 1 87 ? -2.408 -4.366 -6.808 1.00 83.62 87 ALA A N 1
ATOM 669 C CA . ALA A 1 87 ? -3.473 -4.696 -5.863 1.00 83.62 87 ALA A CA 1
ATOM 670 C C . ALA A 1 87 ? -3.051 -5.770 -4.844 1.00 83.62 87 ALA A C 1
ATOM 672 O O . ALA A 1 87 ? -3.444 -5.695 -3.678 1.00 83.62 87 ALA A O 1
ATOM 673 N N . SER A 1 88 ? -2.207 -6.728 -5.246 1.00 85.12 88 SER A N 1
ATOM 674 C CA . SER A 1 88 ? -1.650 -7.744 -4.339 1.00 85.12 88 SER A CA 1
ATOM 675 C C . SER A 1 88 ? -0.746 -7.133 -3.255 1.00 85.12 88 SER A C 1
ATOM 677 O O . SER A 1 88 ? -0.890 -7.449 -2.072 1.00 85.12 88 SER A O 1
ATOM 679 N N . HIS A 1 89 ? 0.113 -6.185 -3.637 1.00 86.88 89 HIS A N 1
ATOM 680 C CA . HIS A 1 89 ? 0.997 -5.450 -2.732 1.00 86.88 89 HIS A CA 1
ATOM 681 C C . HIS A 1 89 ? 0.207 -4.501 -1.831 1.00 86.88 89 HIS A C 1
ATOM 683 O O . HIS A 1 89 ? 0.477 -4.413 -0.637 1.00 86.88 89 HIS A O 1
ATOM 689 N N . ILE A 1 90 ? -0.818 -3.842 -2.376 1.00 91.00 90 ILE A N 1
ATOM 690 C CA . ILE A 1 90 ? -1.730 -2.990 -1.609 1.00 91.00 90 ILE A CA 1
ATOM 691 C C . ILE A 1 90 ? -2.519 -3.815 -0.592 1.00 91.00 90 ILE A C 1
ATOM 693 O O . ILE A 1 90 ? -2.658 -3.389 0.548 1.00 91.00 90 ILE A O 1
ATOM 697 N N . ARG A 1 91 ? -2.983 -5.022 -0.942 1.00 90.62 91 ARG A N 1
ATOM 698 C CA . ARG A 1 91 ? -3.637 -5.929 0.014 1.00 90.62 91 ARG A CA 1
ATOM 699 C C . ARG A 1 91 ? -2.701 -6.306 1.161 1.00 90.62 91 ARG A C 1
ATOM 701 O O . ARG A 1 91 ? -3.110 -6.236 2.317 1.00 90.62 91 ARG A O 1
ATOM 708 N N . ALA A 1 92 ? -1.462 -6.685 0.850 1.00 89.44 92 ALA A N 1
ATOM 709 C CA . ALA A 1 92 ? -0.463 -7.008 1.867 1.00 89.44 92 ALA A CA 1
ATOM 710 C C . ALA A 1 92 ? -0.151 -5.794 2.759 1.00 89.44 92 ALA A C 1
ATOM 712 O O . ALA A 1 92 ? -0.105 -5.921 3.978 1.00 89.44 92 ALA A O 1
ATOM 713 N N . ALA A 1 93 ? -0.019 -4.607 2.166 1.00 91.00 93 ALA A N 1
ATOM 714 C CA . ALA A 1 93 ? 0.191 -3.359 2.889 1.00 91.00 93 ALA A CA 1
ATOM 715 C C . ALA A 1 93 ? -1.001 -2.979 3.783 1.00 91.00 93 ALA A C 1
ATOM 717 O O . ALA A 1 93 ? -0.795 -2.560 4.916 1.00 91.00 93 ALA A O 1
ATOM 718 N N . ILE A 1 94 ? -2.241 -3.160 3.316 1.00 90.94 94 ILE A N 1
ATOM 719 C CA . ILE A 1 94 ? -3.448 -2.984 4.136 1.00 90.94 94 ILE A CA 1
ATOM 720 C C . ILE A 1 94 ? -3.419 -3.940 5.321 1.00 90.94 94 ILE A C 1
ATOM 722 O O . ILE A 1 94 ? -3.683 -3.509 6.436 1.00 90.94 94 ILE A O 1
ATOM 726 N N . HIS A 1 95 ? -3.065 -5.209 5.103 1.00 89.69 95 HIS A N 1
ATOM 727 C CA . HIS A 1 95 ? -2.951 -6.175 6.189 1.00 89.69 95 HIS A CA 1
ATOM 728 C C . HIS A 1 95 ? -1.898 -5.748 7.215 1.00 89.69 95 HIS A C 1
ATOM 730 O O . HIS A 1 95 ? -2.186 -5.741 8.407 1.00 89.69 95 HIS A O 1
ATOM 736 N N . ASP A 1 96 ? -0.706 -5.356 6.767 1.00 87.94 96 ASP A N 1
ATOM 737 C CA . ASP A 1 96 ? 0.376 -4.934 7.657 1.00 87.94 96 ASP A CA 1
ATOM 738 C C . ASP A 1 96 ? -0.018 -3.697 8.476 1.00 87.94 96 ASP A C 1
ATOM 740 O O . ASP A 1 96 ? 0.055 -3.709 9.702 1.00 87.94 96 ASP A O 1
ATOM 744 N N . VAL A 1 97 ? -0.561 -2.666 7.820 1.00 87.06 97 VAL A N 1
ATOM 745 C CA . VAL A 1 97 ? -0.975 -1.425 8.490 1.00 87.06 97 VAL A CA 1
ATOM 746 C C . VAL A 1 97 ? -2.166 -1.659 9.422 1.00 87.06 97 VAL A C 1
ATOM 748 O O . VAL A 1 97 ? -2.143 -1.189 10.554 1.00 87.06 97 VAL A O 1
ATOM 751 N N . ALA A 1 98 ? -3.198 -2.384 8.984 1.00 87.25 98 ALA A N 1
ATOM 752 C CA . ALA A 1 98 ? -4.411 -2.604 9.771 1.00 87.25 98 ALA A CA 1
ATOM 753 C C . ALA A 1 98 ? -4.198 -3.570 10.944 1.00 87.25 98 ALA A C 1
ATOM 755 O O . ALA A 1 98 ? -4.824 -3.394 11.987 1.00 87.25 98 ALA A O 1
ATOM 756 N N . SER A 1 99 ? -3.304 -4.558 10.810 1.00 85.44 99 SER A N 1
ATOM 757 C CA . SER A 1 99 ? -3.036 -5.550 11.865 1.00 85.44 99 SER A CA 1
ATOM 758 C C . SER A 1 99 ? -2.494 -4.941 13.161 1.00 85.44 99 SER A C 1
ATOM 760 O O . SER A 1 99 ? -2.680 -5.511 14.231 1.00 85.44 99 SER A O 1
ATOM 762 N N . VAL A 1 100 ? -1.888 -3.751 13.090 1.00 83.00 100 VAL A N 1
ATOM 763 C CA . VAL A 1 100 ? -1.443 -2.992 14.271 1.00 83.00 100 VAL A CA 1
ATOM 764 C C . VAL A 1 100 ? -2.628 -2.439 15.073 1.00 83.00 100 VAL A C 1
ATOM 766 O O . VAL A 1 100 ? -2.526 -2.248 16.282 1.00 83.00 100 VAL A O 1
ATOM 769 N N . PHE A 1 101 ? -3.759 -2.186 14.412 1.00 75.00 101 PHE A N 1
ATOM 770 C CA . PHE A 1 101 ? -4.950 -1.580 15.014 1.00 75.00 101 PHE A CA 1
ATOM 771 C C . PHE A 1 101 ? -6.051 -2.596 15.312 1.00 75.00 101 PHE A C 1
ATOM 773 O O . PHE A 1 101 ? -6.886 -2.367 16.185 1.00 75.00 101 PHE A O 1
ATOM 780 N N . VAL A 1 102 ? -6.067 -3.714 14.589 1.00 70.38 102 VAL A N 1
ATOM 781 C CA . VAL A 1 102 ? -7.074 -4.760 14.726 1.00 70.38 102 VAL A CA 1
ATOM 782 C C . VAL A 1 102 ? -6.447 -5.957 15.417 1.00 70.38 102 VAL A C 1
ATOM 784 O O . VAL A 1 102 ? -5.715 -6.733 14.808 1.00 70.38 102 VAL A O 1
ATOM 787 N N . THR A 1 103 ? -6.804 -6.169 16.681 1.00 65.19 103 THR A N 1
ATOM 788 C CA . THR A 1 103 ? -6.725 -7.511 17.253 1.00 65.19 103 THR A CA 1
ATOM 789 C C . THR A 1 103 ? -7.766 -8.338 16.509 1.00 65.19 103 THR A C 1
ATOM 791 O O . THR A 1 103 ? -8.967 -8.083 16.617 1.00 65.19 103 THR A O 1
ATOM 794 N N . LEU A 1 104 ? -7.321 -9.279 15.675 1.00 55.66 104 LEU A N 1
ATOM 795 C CA . LEU A 1 104 ? -8.204 -10.322 15.174 1.00 55.66 104 LEU A CA 1
ATOM 796 C C . LEU A 1 104 ? -8.608 -11.158 16.389 1.00 55.66 104 LEU A C 1
ATOM 798 O O . LEU A 1 104 ? -7.956 -12.147 16.712 1.00 55.66 104 LEU A O 1
ATOM 802 N N . ASP A 1 105 ? -9.668 -10.740 17.074 1.00 47.72 105 ASP A N 1
ATOM 803 C CA . ASP A 1 105 ? -10.436 -11.593 17.971 1.00 47.72 105 ASP A CA 1
ATOM 804 C C . ASP A 1 105 ? -11.100 -12.663 17.083 1.00 47.72 105 ASP A C 1
ATOM 806 O O . ASP A 1 105 ? -12.277 -12.617 16.730 1.00 47.72 105 ASP A O 1
ATOM 810 N N . GLY A 1 106 ? -10.287 -13.605 16.598 1.00 42.28 106 GLY A N 1
ATOM 811 C CA . GLY A 1 106 ? -10.777 -14.951 16.374 1.00 42.28 106 GLY A CA 1
ATOM 812 C C . GLY A 1 106 ? -11.180 -15.486 17.743 1.00 42.28 106 GLY A C 1
ATOM 813 O O . GLY A 1 106 ? -10.539 -15.102 18.725 1.00 42.28 106 GLY A O 1
ATOM 814 N N . PRO A 1 107 ? -12.222 -16.331 17.844 1.00 44.97 107 PRO A N 1
ATOM 815 C CA . PRO A 1 107 ? -12.594 -16.906 19.123 1.00 44.97 107 PRO A CA 1
ATOM 816 C C . PRO A 1 107 ? -11.324 -17.489 19.724 1.00 44.97 107 PRO A C 1
ATOM 818 O O . PRO A 1 107 ? -10.754 -18.433 19.170 1.00 44.97 107 PRO A O 1
ATOM 821 N N . SER A 1 108 ? -10.852 -16.888 20.820 1.00 39.53 108 SER A N 1
ATOM 822 C CA . SER A 1 108 ? -9.934 -17.575 21.704 1.00 39.53 108 SER A CA 1
ATOM 823 C C . SER A 1 108 ? -10.614 -18.903 21.936 1.00 39.53 108 SER A C 1
ATOM 825 O O . SER A 1 108 ? -11.725 -18.950 22.472 1.00 39.53 108 SER A O 1
ATOM 827 N N . VAL A 1 109 ? -10.007 -19.968 21.426 1.00 47.50 109 VAL A N 1
ATOM 828 C CA . VAL A 1 109 ? -10.356 -21.313 21.830 1.00 47.50 109 VAL A CA 1
ATOM 829 C C . VAL A 1 109 ? -9.974 -21.307 23.300 1.00 47.50 109 VAL A C 1
ATOM 831 O O . VAL A 1 109 ? -8.831 -21.552 23.670 1.00 47.50 109 VAL A O 1
ATOM 834 N N . VAL A 1 110 ? -10.907 -20.852 24.138 1.00 46.03 110 VAL A N 1
ATOM 835 C CA . VAL A 1 110 ? -10.931 -21.174 25.544 1.00 46.03 110 VAL A CA 1
ATOM 836 C C . VAL A 1 110 ? -11.005 -22.679 25.514 1.00 46.03 110 VAL A C 1
ATOM 838 O O . VAL A 1 110 ? -12.058 -23.266 25.257 1.00 46.03 110 VAL A O 1
ATOM 841 N N . ASP A 1 111 ? -9.825 -23.276 25.633 1.00 43.75 111 ASP A N 1
ATOM 842 C CA . ASP A 1 111 ? -9.635 -24.657 25.991 1.00 43.75 111 ASP A CA 1
ATOM 843 C C . ASP A 1 111 ? -10.479 -24.844 27.247 1.00 43.75 111 ASP A C 1
ATOM 845 O O . ASP A 1 111 ? -10.107 -24.496 28.367 1.00 43.75 111 ASP A O 1
ATOM 849 N N . SER A 1 112 ? -11.722 -25.255 27.019 1.00 45.75 112 SER A N 1
ATOM 850 C CA . SER A 1 112 ? -12.684 -25.551 28.056 1.00 45.75 112 SER A CA 1
ATOM 851 C C . SER A 1 112 ? -12.345 -26.940 28.562 1.00 45.75 112 SER A C 1
ATOM 853 O O . SER A 1 112 ? -13.191 -27.825 28.584 1.00 45.75 112 SER A O 1
ATOM 855 N N . THR A 1 113 ? -11.108 -27.127 29.015 1.00 47.69 113 THR A N 1
ATOM 856 C CA . THR A 1 113 ? -10.799 -28.151 30.001 1.00 47.69 113 THR A CA 1
ATOM 857 C C . THR A 1 113 ? -11.186 -27.580 31.363 1.00 47.69 113 THR A C 1
ATOM 859 O O . THR A 1 113 ? -10.366 -27.307 32.234 1.00 47.69 113 THR A O 1
ATOM 862 N N . SER A 1 114 ? -12.493 -27.372 31.541 1.00 46.78 114 SER A N 1
ATOM 863 C CA . SER A 1 114 ? -13.098 -27.306 32.860 1.00 46.78 114 SER A CA 1
ATOM 864 C C . SER A 1 114 ? -13.351 -28.746 33.291 1.00 46.78 114 SER A C 1
ATOM 866 O O . SER A 1 114 ? -14.407 -29.315 33.029 1.00 46.78 114 SER A O 1
ATOM 868 N N . THR A 1 115 ? -12.355 -29.353 33.936 1.00 41.53 115 THR A N 1
ATOM 869 C CA . THR A 1 115 ? -12.635 -30.424 34.893 1.00 41.53 115 THR A CA 1
ATOM 870 C C . THR A 1 115 ? -12.360 -29.845 36.264 1.00 41.53 115 THR A C 1
ATOM 872 O O . THR A 1 115 ? -11.233 -29.497 36.606 1.00 41.53 115 THR A O 1
ATOM 875 N N . ALA A 1 116 ? -13.448 -29.659 36.997 1.00 51.56 116 ALA A N 1
ATOM 876 C CA . ALA A 1 116 ? -13.484 -29.166 38.351 1.00 51.56 116 ALA A CA 1
ATOM 877 C C . ALA A 1 116 ? -12.492 -29.903 39.261 1.00 51.56 116 ALA A C 1
ATOM 879 O O . ALA A 1 116 ? -12.534 -31.127 39.373 1.00 51.56 116 ALA A O 1
ATOM 880 N N . GLN A 1 117 ? -11.691 -29.145 40.005 1.00 41.91 117 GLN A N 1
ATOM 881 C CA . GLN A 1 117 ? -11.152 -29.615 41.273 1.00 41.91 117 GLN A CA 1
ATOM 882 C C . GLN A 1 117 ? -11.490 -28.568 42.333 1.00 41.91 117 GLN A C 1
ATOM 884 O O . GLN A 1 117 ? -10.912 -27.485 42.391 1.00 41.91 117 GLN A O 1
ATOM 889 N N . ALA A 1 118 ? -12.533 -28.879 43.100 1.00 47.97 118 ALA A N 1
ATOM 890 C CA . ALA A 1 118 ? -13.028 -28.061 44.194 1.00 47.97 118 ALA A CA 1
ATOM 891 C C . ALA A 1 118 ? -11.970 -27.926 45.310 1.00 47.97 118 ALA A C 1
ATOM 893 O O . ALA A 1 118 ? -11.222 -28.875 45.563 1.00 47.97 118 ALA A O 1
ATOM 894 N N . PRO A 1 119 ? -11.929 -26.788 46.023 1.00 50.94 119 PRO A N 1
ATOM 895 C CA . PRO A 1 119 ? -11.079 -26.623 47.190 1.00 50.94 119 PRO A CA 1
ATOM 896 C C . PRO A 1 119 ? -11.700 -27.370 48.375 1.00 50.94 119 PRO A C 1
ATOM 898 O O . PRO A 1 119 ? -12.817 -27.064 48.791 1.00 50.94 119 PRO A O 1
ATOM 901 N N . GLN A 1 120 ? -10.980 -28.333 48.949 1.00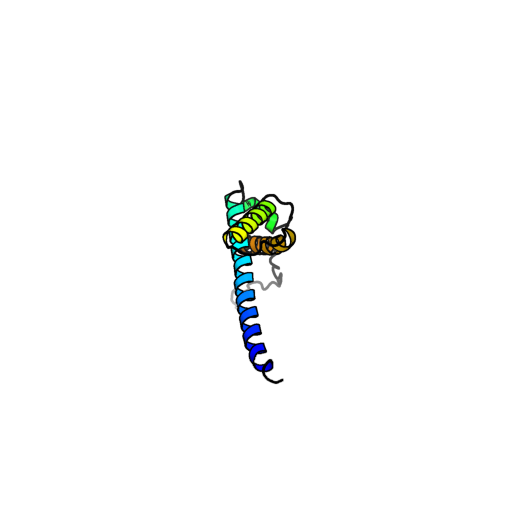 43.72 120 GLN A N 1
ATOM 902 C CA . GLN A 1 120 ? -11.329 -28.884 50.258 1.00 43.72 120 GLN A CA 1
ATOM 903 C C . GLN A 1 120 ? -10.144 -28.794 51.212 1.00 43.72 120 GLN A C 1
ATOM 905 O O . GLN A 1 120 ? -9.185 -29.555 51.130 1.00 43.72 120 GLN A O 1
ATOM 910 N N . THR A 1 121 ? -10.242 -27.868 52.161 1.00 50.44 121 THR A N 1
ATOM 911 C CA . THR A 1 121 ? -9.738 -28.047 53.530 1.00 50.44 121 THR A CA 1
ATOM 912 C C . THR A 1 121 ? -10.552 -27.113 54.428 1.00 50.44 121 THR A C 1
ATOM 914 O O . THR A 1 121 ? -10.705 -25.940 54.083 1.00 50.44 121 THR A O 1
ATOM 917 N N . PRO A 1 122 ? -11.146 -27.618 55.526 1.00 50.00 122 PRO A N 1
ATOM 918 C CA . PRO A 1 122 ? -10.428 -27.576 56.804 1.00 50.00 122 PRO A CA 1
ATOM 919 C C . PRO A 1 122 ? -10.625 -28.810 57.729 1.00 50.00 122 PRO A C 1
ATOM 921 O O . PRO A 1 122 ? -11.602 -29.541 57.625 1.00 50.00 122 PRO A O 1
ATOM 924 N N . HIS A 1 123 ? -9.631 -28.985 58.617 1.00 44.50 123 HIS A N 1
ATOM 925 C CA . HIS A 1 123 ? -9.492 -29.729 59.903 1.00 44.50 123 HIS A CA 1
ATOM 926 C C . HIS A 1 123 ? -10.765 -29.998 60.762 1.00 44.50 123 HIS A C 1
ATOM 928 O O . HIS A 1 123 ? -11.774 -29.350 60.498 1.00 44.50 123 HIS A O 1
ATOM 934 N N . PRO A 1 124 ? -10.717 -30.702 61.937 1.00 51.56 124 PRO A N 1
ATOM 935 C CA . PRO A 1 124 ? -9.834 -31.756 62.504 1.00 51.56 124 PRO A CA 1
ATOM 936 C C . PRO A 1 124 ? -10.624 -33.007 63.015 1.00 51.56 124 PRO A C 1
ATOM 938 O O . PRO A 1 124 ? -11.838 -32.943 63.186 1.00 51.56 124 PRO A O 1
ATOM 941 N N . GLN A 1 125 ? -9.964 -34.140 63.308 1.00 41.72 125 GLN A N 1
ATOM 942 C CA . GLN A 1 125 ? -10.599 -35.299 63.978 1.00 41.72 125 GLN A CA 1
ATOM 943 C C . GLN A 1 125 ? -10.344 -35.296 65.497 1.00 41.72 125 GLN A C 1
ATOM 945 O O . GLN A 1 125 ? -9.223 -35.026 65.931 1.00 41.72 125 GLN A O 1
ATOM 950 N N . VAL A 1 126 ? -11.406 -35.587 66.257 1.00 56.19 126 VAL A N 1
ATOM 951 C CA . VAL A 1 126 ? -11.421 -35.993 67.677 1.00 56.19 126 VAL A CA 1
ATOM 952 C C . VAL A 1 126 ? -11.269 -37.502 67.812 1.00 56.19 126 VAL A C 1
ATOM 954 O O . VAL A 1 126 ? -11.674 -38.207 66.860 1.00 56.19 126 VAL A O 1
#

Nearest PDB structures (foldseek):
  1n81-assembly1_A  TM=4.937E-01  e=9.741E+00  Plasmodium falciparum 3D7

Solvent-accessible surface area (backbone atoms only — not comparable to full-atom values): 7517 Å² total; per-residue (Å²): 140,75,75,67,75,73,52,55,66,62,54,52,55,48,51,50,53,53,49,54,56,48,54,50,48,52,47,54,38,20,36,51,15,40,55,48,26,31,72,73,35,89,63,18,66,61,53,43,50,51,36,60,77,52,77,50,80,85,35,68,59,48,47,42,15,52,52,42,24,46,50,51,29,53,75,71,72,43,86,66,73,56,70,74,68,47,46,58,46,38,51,52,26,42,44,60,62,35,53,79,76,44,81,80,80,58,82,74,79,70,77,78,80,78,73,87,77,80,91,83,84,83,89,85,87,133

Foldseek 3Di:
DPVVVVCVVVVVVVCCVVVVVVVVVLLVLLLVLLVVLLVVDDVSLVLLLVCLVPPDCPRPSNVSSLVSSQVVCVVVVHDRDDSVVSSVSNNVSSNVVNVVVDDPPPPPPPVPPPDDDDDDDDDDDD